Protein AF-A0A951E931-F1 (afdb_monomer)

Radius of gyration: 24.33 Å; Cα contacts (8 Å, |Δi|>4): 112; chains: 1; bounding box: 98×34×38 Å

Sequence (96 aa):
MNNPTAAPEAVIPGAVGSPLSVQSVARLVASALSGLHRLNGQFIQVNAAVGDDGYIDVNVTGVDFTAENPTIRVLLYPTAAEPVESRSIPGPRSVS

Structure (mmCIF, N/CA/C/O backbone):
data_AF-A0A951E931-F1
#
_entry.id   AF-A0A951E931-F1
#
loop_
_atom_site.group_PDB
_atom_site.id
_atom_site.type_symbol
_atom_site.label_atom_id
_atom_site.label_alt_id
_atom_site.label_comp_id
_atom_site.label_asym_id
_atom_site.label_entity_id
_atom_site.label_seq_id
_atom_site.pdbx_PDB_ins_code
_atom_sit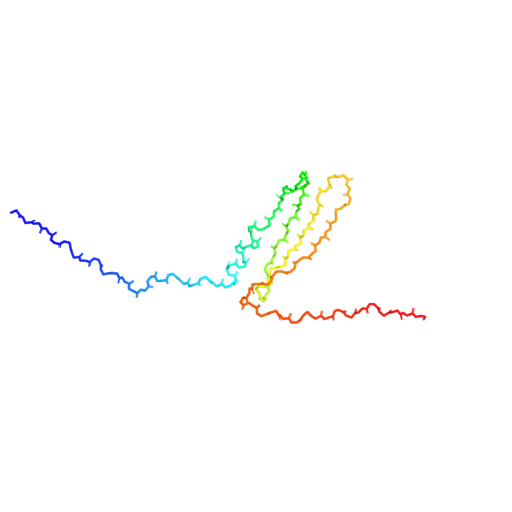e.Cartn_x
_atom_site.Cartn_y
_atom_site.Cartn_z
_atom_site.occupancy
_atom_site.B_iso_or_equiv
_atom_site.auth_seq_id
_atom_site.auth_comp_id
_atom_site.auth_asym_id
_atom_site.auth_atom_id
_atom_site.pdbx_PDB_model_num
ATOM 1 N N . MET A 1 1 ? 64.202 19.751 -1.269 1.00 41.16 1 MET A N 1
ATOM 2 C CA . MET A 1 1 ? 62.896 19.644 -0.585 1.00 41.16 1 MET A CA 1
ATOM 3 C C . MET A 1 1 ? 61.885 19.485 -1.706 1.00 41.16 1 MET A C 1
ATOM 5 O O . MET A 1 1 ? 61.570 20.466 -2.362 1.00 41.16 1 MET A O 1
ATOM 9 N N . ASN A 1 2 ? 61.546 18.241 -2.053 1.00 44.31 2 ASN A N 1
ATOM 10 C CA . ASN A 1 2 ? 60.855 17.920 -3.305 1.00 44.31 2 ASN A CA 1
ATOM 11 C C . ASN A 1 2 ? 59.425 17.514 -2.949 1.00 44.31 2 ASN A C 1
ATOM 13 O O . ASN A 1 2 ? 59.225 16.491 -2.302 1.00 44.31 2 ASN A O 1
ATOM 17 N N . ASN A 1 3 ? 58.459 18.350 -3.315 1.00 44.94 3 ASN A N 1
ATOM 18 C CA . ASN A 1 3 ? 57.042 18.078 -3.116 1.00 44.94 3 ASN A CA 1
ATOM 19 C C . ASN A 1 3 ? 56.581 17.126 -4.237 1.00 44.94 3 ASN A C 1
ATOM 21 O O . ASN A 1 3 ? 56.758 17.488 -5.403 1.00 44.94 3 ASN A O 1
ATOM 25 N N . PRO A 1 4 ? 56.047 15.923 -3.959 1.00 53.38 4 PRO A N 1
ATOM 26 C CA . PRO A 1 4 ? 55.499 15.090 -5.017 1.00 53.38 4 PRO A CA 1
ATOM 27 C C . PRO A 1 4 ? 54.182 15.715 -5.480 1.00 53.38 4 PRO A C 1
ATOM 29 O O . PRO A 1 4 ? 53.202 15.768 -4.740 1.00 53.38 4 PRO A O 1
ATOM 32 N N . THR A 1 5 ? 54.171 16.225 -6.710 1.00 59.56 5 THR A N 1
ATOM 33 C CA . THR A 1 5 ? 52.949 16.589 -7.425 1.00 59.56 5 THR A CA 1
ATOM 34 C C . THR A 1 5 ? 52.055 15.355 -7.488 1.00 59.56 5 THR A C 1
ATOM 36 O O . THR A 1 5 ? 52.369 14.397 -8.193 1.00 59.56 5 THR A O 1
ATOM 39 N N . ALA A 1 6 ? 50.965 15.359 -6.720 1.00 58.53 6 ALA A N 1
ATOM 40 C CA . ALA A 1 6 ? 49.922 14.353 -6.833 1.00 58.53 6 ALA A CA 1
ATOM 41 C C . ALA A 1 6 ? 49.384 14.386 -8.269 1.00 58.53 6 ALA A C 1
ATOM 43 O O . ALA A 1 6 ? 48.930 15.429 -8.745 1.00 58.53 6 ALA A O 1
ATOM 44 N N . ALA A 1 7 ? 49.491 13.262 -8.976 1.00 62.16 7 ALA A N 1
ATOM 45 C CA . ALA A 1 7 ? 48.830 13.104 -10.260 1.00 62.16 7 ALA A CA 1
ATOM 46 C C . ALA A 1 7 ? 47.313 13.246 -10.041 1.00 62.16 7 ALA A C 1
ATOM 48 O O . ALA A 1 7 ? 46.808 12.728 -9.041 1.00 62.16 7 ALA A O 1
ATOM 49 N N . PRO A 1 8 ? 46.580 13.941 -10.927 1.00 52.06 8 PRO A N 1
ATOM 50 C CA . PRO A 1 8 ? 45.130 13.981 -10.832 1.00 52.06 8 PRO A CA 1
ATOM 51 C C . PRO A 1 8 ? 44.609 12.546 -10.940 1.00 52.06 8 PRO A C 1
ATOM 53 O O . PRO A 1 8 ? 44.913 11.851 -11.912 1.00 52.06 8 PRO A O 1
ATOM 56 N N . GLU A 1 9 ? 43.857 12.092 -9.934 1.00 59.69 9 GLU A N 1
ATOM 57 C CA . GLU A 1 9 ? 43.074 10.865 -10.044 1.00 59.69 9 GLU A CA 1
ATOM 58 C C . GLU A 1 9 ? 42.219 10.988 -11.303 1.00 59.69 9 GLU A C 1
ATOM 60 O O . GLU A 1 9 ? 41.379 11.883 -11.429 1.00 59.69 9 GLU A O 1
ATOM 65 N N . ALA A 1 10 ? 42.487 10.125 -12.280 1.00 54.84 10 ALA A N 1
ATOM 66 C CA . ALA A 1 10 ? 41.662 10.029 -13.463 1.00 54.84 10 ALA A CA 1
ATOM 67 C C . ALA A 1 10 ? 40.260 9.631 -12.995 1.00 54.84 10 ALA A C 1
ATOM 69 O O . ALA A 1 10 ? 40.037 8.497 -12.571 1.00 54.84 10 ALA A O 1
ATOM 70 N N . VAL A 1 11 ? 39.322 10.577 -13.047 1.00 52.69 11 VAL A N 1
ATOM 71 C CA . VAL A 1 11 ? 37.896 10.293 -12.901 1.00 52.69 11 VAL A CA 1
ATOM 72 C C . VAL A 1 11 ? 37.566 9.281 -13.985 1.00 52.69 11 VAL A C 1
ATOM 74 O O . VAL A 1 11 ? 37.542 9.638 -15.158 1.00 52.69 11 VAL A O 1
ATOM 77 N N . ILE A 1 12 ? 37.381 8.016 -13.609 1.00 57.75 12 ILE A N 1
ATOM 78 C CA . ILE A 1 12 ? 36.963 6.960 -14.528 1.00 57.75 12 ILE A CA 1
ATOM 79 C C . ILE A 1 12 ? 35.537 7.324 -14.962 1.00 57.75 12 ILE A C 1
ATOM 81 O O . ILE A 1 12 ? 34.612 7.195 -14.150 1.00 57.75 12 ILE A O 1
ATOM 85 N N . PRO A 1 13 ? 35.305 7.794 -16.203 1.00 45.12 13 PRO A N 1
ATOM 86 C CA . PRO A 1 13 ? 33.966 8.092 -16.677 1.00 45.12 13 PRO A CA 1
ATOM 87 C C . PRO A 1 13 ? 33.333 6.737 -16.993 1.00 45.12 13 PRO A C 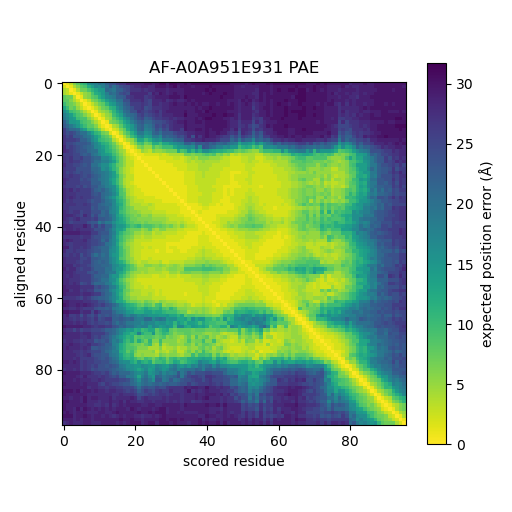1
ATOM 89 O O . PRO A 1 13 ? 33.552 6.159 -18.053 1.00 45.12 13 PRO A O 1
ATOM 92 N N . GLY A 1 14 ? 32.646 6.165 -16.009 1.00 47.06 14 GLY A N 1
ATOM 93 C CA . GLY A 1 14 ? 32.118 4.806 -16.119 1.00 47.06 14 GLY A CA 1
ATOM 94 C C . GLY A 1 14 ? 31.518 4.239 -14.839 1.00 47.06 14 GLY A C 1
ATOM 95 O O . GLY A 1 14 ? 30.717 3.317 -14.916 1.00 47.06 14 GLY A O 1
ATOM 96 N N . ALA A 1 15 ? 31.80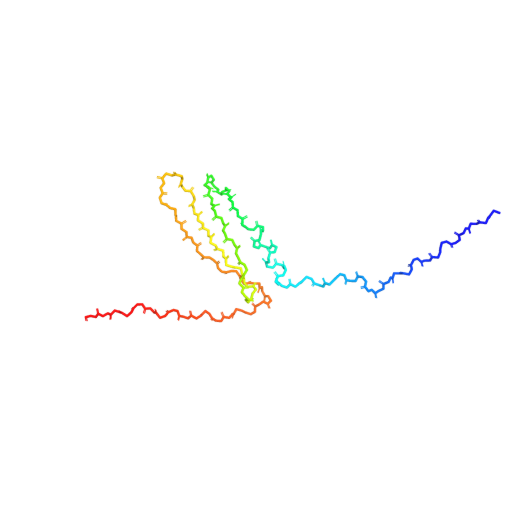4 4.821 -13.671 1.00 45.91 15 ALA A N 1
ATOM 97 C CA . ALA A 1 15 ? 31.115 4.469 -12.429 1.00 45.91 15 ALA A CA 1
ATOM 98 C C . ALA A 1 15 ? 29.779 5.224 -12.273 1.00 45.91 15 ALA A C 1
ATOM 100 O O . ALA A 1 15 ? 29.417 5.658 -11.182 1.00 45.91 15 ALA A O 1
ATOM 101 N N . VAL A 1 16 ? 29.028 5.410 -13.362 1.00 55.81 16 VAL A N 1
ATOM 102 C CA . VAL A 1 16 ? 27.594 5.688 -13.237 1.00 55.81 16 VAL A CA 1
ATOM 103 C C . VAL A 1 16 ? 26.979 4.355 -12.838 1.00 55.81 16 VAL A C 1
ATOM 105 O O . VAL A 1 16 ? 26.866 3.450 -13.664 1.00 55.81 16 VAL A O 1
ATOM 108 N N . GLY A 1 17 ? 26.684 4.193 -11.544 1.00 54.66 17 GLY A N 1
ATOM 109 C CA . GLY A 1 17 ? 25.952 3.033 -11.045 1.00 54.66 17 GLY A CA 1
ATOM 110 C C . GLY A 1 17 ? 24.753 2.768 -11.953 1.00 54.66 17 GLY A C 1
ATOM 111 O O . GLY A 1 17 ? 24.116 3.714 -12.417 1.00 54.66 17 GLY A O 1
ATOM 112 N N . SER A 1 18 ? 24.502 1.494 -12.264 1.00 59.88 18 SER A N 1
ATOM 113 C CA . SER A 1 18 ? 23.403 1.111 -13.155 1.00 59.88 18 SER A CA 1
ATOM 114 C C . SER A 1 18 ? 22.129 1.867 -12.753 1.00 59.88 18 SER A C 1
ATOM 116 O O . SER A 1 18 ? 21.794 1.853 -11.563 1.00 59.88 18 SER A O 1
ATOM 118 N N . PRO A 1 19 ? 21.446 2.559 -13.684 1.00 72.69 19 PRO A N 1
ATOM 119 C CA . PRO A 1 19 ? 20.248 3.313 -13.344 1.00 72.69 19 PRO A CA 1
ATOM 120 C C . PRO A 1 19 ? 19.234 2.380 -12.677 1.00 72.69 19 PRO A C 1
ATOM 122 O O . PRO A 1 19 ? 19.033 1.246 -13.118 1.00 72.69 19 PRO A O 1
ATOM 125 N N . LEU A 1 20 ? 18.626 2.840 -11.579 1.00 75.19 20 LEU A N 1
ATOM 126 C CA . LEU A 1 20 ? 17.611 2.067 -10.868 1.00 75.19 20 LEU A CA 1
ATOM 127 C C . LEU A 1 20 ? 16.458 1.762 -11.829 1.00 75.19 20 LEU A C 1
ATOM 129 O O . LEU A 1 20 ? 15.861 2.674 -12.399 1.00 75.19 20 LEU A O 1
ATOM 133 N N . SER A 1 21 ? 16.142 0.480 -12.008 1.00 84.38 21 SER A N 1
ATOM 134 C CA . SER A 1 21 ? 14.991 0.081 -12.815 1.00 84.38 21 SER A CA 1
ATOM 135 C C . SER A 1 21 ? 13.685 0.474 -12.118 1.00 84.38 21 SER A C 1
ATOM 137 O O . SER A 1 21 ? 13.610 0.503 -10.886 1.00 84.38 21 SER A O 1
ATOM 139 N N . VAL A 1 22 ? 12.628 0.714 -12.902 1.00 81.19 22 VAL A N 1
ATOM 140 C CA . VAL A 1 22 ? 11.272 0.980 -12.379 1.00 81.19 22 VAL A CA 1
ATOM 141 C C . VAL A 1 22 ? 10.839 -0.121 -11.410 1.00 81.19 22 VAL A C 1
ATOM 143 O O . VAL A 1 22 ? 10.293 0.167 -10.352 1.00 81.19 22 VAL A O 1
ATOM 146 N N . GLN A 1 23 ? 11.174 -1.378 -11.712 1.00 83.12 23 GLN A N 1
ATOM 147 C CA . GLN A 1 23 ? 10.868 -2.515 -10.849 1.00 83.12 23 GLN A CA 1
ATOM 148 C C . GLN A 1 23 ? 11.607 -2.456 -9.502 1.00 83.12 23 GLN A C 1
ATOM 150 O O . GLN A 1 23 ? 11.016 -2.759 -8.465 1.00 83.12 23 GLN A O 1
ATOM 155 N N . SER A 1 24 ? 12.878 -2.040 -9.482 1.00 85.75 24 SER A N 1
ATOM 156 C CA . SER A 1 24 ? 13.634 -1.858 -8.235 1.00 85.75 24 SER A CA 1
ATOM 157 C C . SER A 1 24 ? 13.052 -0.732 -7.380 1.00 85.75 24 SER A C 1
ATOM 159 O O . SER A 1 24 ? 12.937 -0.884 -6.163 1.00 85.75 24 SER A O 1
ATOM 161 N N . VAL A 1 25 ? 12.622 0.365 -8.010 1.00 87.12 25 VAL A N 1
ATOM 162 C CA . VAL A 1 25 ? 11.941 1.468 -7.316 1.00 87.12 25 VAL A CA 1
ATOM 163 C C . VAL A 1 25 ? 10.585 1.013 -6.772 1.00 87.12 25 VAL A C 1
ATOM 165 O O . VAL A 1 25 ? 10.297 1.236 -5.599 1.00 87.12 25 VAL A O 1
ATOM 168 N N . ALA A 1 26 ? 9.782 0.311 -7.574 1.00 87.44 26 ALA A N 1
ATOM 169 C CA . ALA A 1 26 ? 8.484 -0.209 -7.153 1.00 87.44 26 ALA A CA 1
ATOM 170 C C . ALA A 1 26 ? 8.611 -1.160 -5.952 1.00 87.44 26 ALA A C 1
ATOM 172 O O . ALA A 1 26 ? 7.832 -1.062 -5.005 1.00 87.44 26 ALA A O 1
ATOM 173 N N . ARG A 1 27 ? 9.635 -2.027 -5.935 1.00 89.62 27 ARG A N 1
ATOM 174 C CA . ARG A 1 27 ? 9.912 -2.922 -4.796 1.00 89.62 27 ARG A CA 1
ATOM 175 C C . ARG A 1 27 ? 10.297 -2.156 -3.539 1.00 89.62 27 ARG A C 1
ATOM 177 O O . ARG A 1 27 ? 9.813 -2.493 -2.461 1.00 89.62 27 ARG A O 1
ATOM 184 N N . LEU A 1 28 ? 11.133 -1.126 -3.669 1.00 90.38 28 LEU A N 1
ATOM 185 C CA . LEU A 1 28 ? 11.507 -0.278 -2.540 1.00 90.38 28 LEU A CA 1
ATOM 186 C C . LEU A 1 28 ? 10.277 0.425 -1.948 1.00 90.38 28 LEU A C 1
ATOM 188 O O . LEU A 1 28 ? 10.088 0.411 -0.734 1.00 90.38 28 LEU A O 1
ATOM 192 N N . VAL A 1 29 ? 9.415 0.983 -2.802 1.00 90.50 29 VAL A N 1
ATOM 193 C CA . VAL A 1 29 ? 8.173 1.641 -2.374 1.00 90.50 29 VAL A CA 1
ATOM 194 C C . VAL A 1 29 ? 7.219 0.642 -1.716 1.00 90.50 29 VAL A C 1
ATOM 196 O O . VAL A 1 29 ? 6.738 0.907 -0.618 1.00 90.50 29 VAL A O 1
ATOM 199 N N . ALA A 1 30 ? 6.986 -0.527 -2.319 1.00 92.81 30 ALA A N 1
ATOM 200 C CA . ALA A 1 30 ? 6.135 -1.567 -1.736 1.00 92.81 30 ALA A CA 1
ATOM 201 C C . ALA A 1 30 ? 6.648 -2.025 -0.357 1.00 92.81 30 ALA A C 1
ATOM 203 O O . ALA A 1 30 ? 5.869 -2.176 0.586 1.00 92.81 30 ALA A O 1
ATOM 204 N N . SER A 1 31 ? 7.967 -2.176 -0.207 1.00 92.69 31 SER A N 1
ATOM 205 C CA . SER A 1 31 ? 8.581 -2.507 1.080 1.00 92.69 31 SER A CA 1
ATOM 206 C C . SER A 1 31 ? 8.400 -1.400 2.117 1.00 92.69 31 SER A C 1
ATOM 208 O O . SER A 1 31 ? 8.193 -1.713 3.284 1.00 92.69 31 SER A O 1
ATOM 210 N N . ALA A 1 32 ? 8.490 -0.130 1.719 1.00 92.19 32 ALA A N 1
ATOM 211 C CA . ALA A 1 32 ? 8.325 1.001 2.630 1.00 92.19 32 ALA A CA 1
ATOM 212 C C . ALA A 1 32 ? 6.864 1.192 3.073 1.00 92.19 32 ALA A C 1
ATOM 214 O O . ALA A 1 32 ? 6.607 1.629 4.192 1.00 92.19 32 ALA A O 1
ATOM 215 N N . LEU A 1 33 ? 5.909 0.865 2.198 1.00 91.56 33 LEU A N 1
ATOM 216 C CA . LEU A 1 33 ? 4.480 0.930 2.500 1.00 91.56 33 LEU A CA 1
ATOM 217 C C . LEU A 1 33 ? 4.017 -0.231 3.384 1.00 91.56 33 LEU A C 1
ATOM 219 O O . LEU A 1 33 ? 3.096 -0.059 4.177 1.00 91.56 33 LEU A O 1
ATOM 223 N N . SER A 1 34 ? 4.624 -1.410 3.246 1.00 95.06 34 SER A N 1
ATOM 224 C CA . SER A 1 34 ? 4.169 -2.613 3.945 1.00 95.06 34 SER A CA 1
ATOM 225 C C . SER A 1 34 ? 4.440 -2.550 5.447 1.00 95.06 34 SER A C 1
ATOM 227 O O . SER A 1 34 ? 5.547 -2.240 5.879 1.00 95.06 34 SER A O 1
ATOM 229 N N . GLY A 1 35 ? 3.437 -2.892 6.252 1.00 94.50 35 GLY A N 1
ATOM 230 C CA . GLY A 1 35 ? 3.559 -2.948 7.706 1.00 94.50 35 GLY A CA 1
ATOM 231 C C . GLY A 1 35 ? 2.295 -2.522 8.440 1.00 94.50 35 GLY A C 1
ATOM 232 O O . GLY A 1 35 ? 1.260 -2.237 7.837 1.00 94.50 35 GLY A O 1
ATOM 233 N N . LEU A 1 36 ? 2.401 -2.480 9.767 1.00 94.06 36 LEU A N 1
ATOM 234 C CA . LEU A 1 36 ? 1.363 -1.960 10.646 1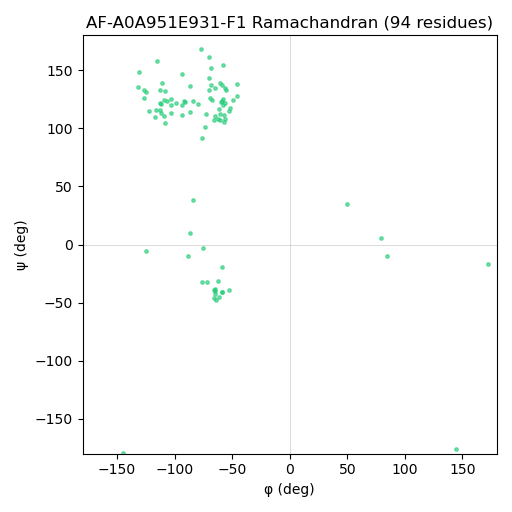.00 94.06 36 LEU A CA 1
ATOM 235 C C . LEU A 1 36 ? 1.640 -0.481 10.927 1.00 94.06 36 LEU A C 1
ATOM 237 O O . LEU A 1 36 ? 2.671 -0.135 11.504 1.00 94.06 36 LEU A O 1
ATOM 241 N N . HIS A 1 37 ? 0.705 0.385 10.555 1.00 92.12 37 HIS A N 1
ATOM 242 C CA . HIS A 1 37 ? 0.805 1.832 10.735 1.00 92.12 37 HIS A CA 1
ATOM 243 C C . HIS A 1 37 ? -0.261 2.325 11.706 1.00 92.12 37 HIS A C 1
ATOM 245 O O . HIS A 1 37 ? -1.299 1.687 11.880 1.00 92.12 37 HIS A O 1
ATOM 251 N N . ARG A 1 38 ? -0.029 3.487 12.322 1.00 91.25 38 ARG A N 1
ATOM 252 C CA . ARG A 1 38 ? -1.021 4.161 13.165 1.00 91.25 38 ARG A CA 1
ATOM 253 C C . ARG A 1 38 ? -1.414 5.498 12.546 1.00 91.25 38 ARG A C 1
ATOM 255 O O . ARG A 1 38 ? -0.585 6.398 12.459 1.00 91.25 38 ARG A O 1
ATOM 262 N N . LEU A 1 39 ? -2.679 5.637 12.160 1.00 87.88 39 LEU A N 1
ATOM 263 C CA . LEU A 1 39 ? -3.245 6.842 11.546 1.00 87.88 39 LEU A CA 1
ATOM 264 C C . LEU A 1 39 ? -4.475 7.275 12.336 1.00 87.88 39 LEU A C 1
ATOM 266 O O . LEU A 1 39 ? -5.374 6.477 12.579 1.00 87.88 39 LEU A O 1
ATOM 270 N N . ASN A 1 40 ? -4.498 8.532 12.782 1.00 89.38 40 ASN A N 1
ATOM 271 C CA . ASN A 1 40 ? -5.599 9.100 13.574 1.00 89.38 40 ASN A CA 1
ATOM 272 C C . ASN A 1 40 ? -6.015 8.233 14.780 1.00 89.38 40 ASN A C 1
ATOM 274 O O . ASN A 1 40 ? -7.186 8.147 15.134 1.00 89.38 40 ASN A O 1
ATOM 278 N N . GLY A 1 41 ? -5.046 7.563 15.411 1.00 87.12 41 GLY A N 1
ATOM 279 C CA . GLY A 1 41 ? -5.280 6.691 16.563 1.00 87.12 41 GLY A CA 1
ATOM 280 C C . GLY A 1 41 ? -5.699 5.257 16.228 1.00 87.12 41 GLY A C 1
ATOM 281 O O . GLY A 1 41 ? -5.646 4.427 17.131 1.00 87.12 41 GLY A O 1
ATOM 282 N N . GLN A 1 42 ? -6.020 4.947 14.971 1.00 88.44 42 GLN A N 1
ATOM 283 C CA . GLN A 1 42 ? -6.362 3.605 14.495 1.00 88.44 42 GLN A CA 1
ATOM 284 C C . GLN A 1 42 ? -5.133 2.883 13.943 1.00 88.44 42 GLN A C 1
ATOM 286 O O . GLN A 1 42 ? -4.240 3.511 13.370 1.00 88.44 42 GLN A O 1
ATOM 291 N N . PHE A 1 43 ? -5.095 1.564 14.110 1.00 91.94 43 PHE A N 1
ATOM 292 C CA . PHE A 1 43 ? -4.099 0.726 13.457 1.00 91.94 43 PHE A CA 1
ATOM 293 C C . PHE A 1 43 ? -4.588 0.337 12.063 1.00 91.94 43 PHE A C 1
ATOM 295 O O . PHE A 1 43 ? -5.750 -0.029 11.890 1.00 91.94 43 PHE A O 1
ATOM 302 N N . ILE A 1 44 ? -3.701 0.405 11.075 1.00 93.50 44 ILE A N 1
ATOM 303 C CA . ILE A 1 44 ? -3.950 -0.109 9.730 1.00 93.50 44 ILE A CA 1
ATOM 304 C C . ILE A 1 44 ? -2.828 -1.064 9.339 1.00 93.50 44 ILE A C 1
ATOM 306 O O . ILE A 1 44 ? -1.649 -0.761 9.512 1.00 93.50 44 ILE A O 1
ATOM 310 N N . GLN A 1 45 ? -3.189 -2.220 8.806 1.00 94.38 45 GLN A N 1
ATOM 311 C CA . GLN A 1 45 ? -2.258 -3.124 8.157 1.00 94.38 45 GLN A CA 1
ATOM 312 C C . GLN A 1 45 ? -2.211 -2.764 6.676 1.00 94.38 45 GLN A C 1
ATOM 314 O O . GLN A 1 45 ? -3.232 -2.781 5.992 1.00 94.38 45 GLN A O 1
ATOM 319 N N . VAL A 1 46 ? -1.023 -2.455 6.177 1.00 95.44 46 VAL A N 1
ATOM 320 C CA . VAL A 1 46 ? -0.778 -2.222 4.757 1.00 95.44 46 VAL A CA 1
ATOM 321 C C . VAL A 1 46 ? 0.040 -3.387 4.224 1.00 95.44 46 VAL A C 1
ATOM 323 O O . VAL A 1 46 ? 1.114 -3.690 4.742 1.00 95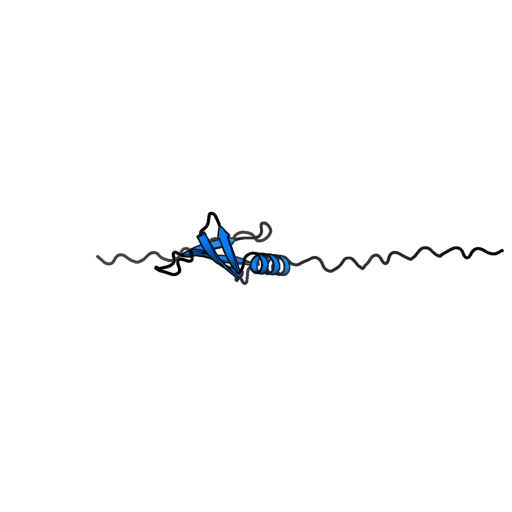.44 46 VAL A O 1
ATOM 326 N N . ASN A 1 47 ? -0.466 -4.045 3.187 1.00 94.88 47 ASN A N 1
ATOM 327 C CA . ASN A 1 47 ? 0.250 -5.081 2.451 1.00 94.88 47 ASN A CA 1
ATOM 328 C C . ASN A 1 47 ? 0.424 -4.600 1.015 1.00 94.88 47 ASN A C 1
ATOM 330 O O . ASN A 1 47 ? -0.563 -4.510 0.284 1.00 94.88 47 ASN A O 1
ATOM 334 N N . ALA A 1 48 ? 1.657 -4.279 0.628 1.00 95.06 48 ALA A N 1
ATOM 335 C CA . ALA A 1 48 ? 1.973 -3.825 -0.717 1.00 95.06 48 ALA A CA 1
ATOM 336 C C . ALA A 1 48 ? 2.829 -4.860 -1.460 1.00 95.06 48 ALA A C 1
ATOM 338 O O . ALA A 1 48 ? 3.820 -5.360 -0.928 1.00 95.06 48 ALA A O 1
ATOM 339 N N . ALA A 1 49 ? 2.462 -5.163 -2.701 1.00 93.56 49 ALA A N 1
ATOM 340 C CA . ALA A 1 49 ? 3.170 -6.090 -3.576 1.00 93.56 49 ALA A CA 1
ATOM 341 C C . ALA A 1 49 ? 3.392 -5.456 -4.952 1.00 93.56 49 ALA A C 1
ATOM 343 O O . ALA A 1 49 ? 2.583 -4.660 -5.417 1.00 93.56 49 ALA A O 1
ATOM 344 N N . VAL A 1 50 ? 4.494 -5.810 -5.611 1.00 91.25 50 VAL A N 1
ATOM 345 C CA . VAL A 1 50 ? 4.781 -5.349 -6.975 1.00 91.25 50 VAL A CA 1
ATOM 346 C C . VAL A 1 50 ? 4.222 -6.364 -7.961 1.00 91.25 50 VAL A C 1
ATOM 348 O O . VAL A 1 50 ? 4.578 -7.539 -7.882 1.00 91.25 50 VAL A O 1
ATOM 351 N N . GLY A 1 51 ? 3.359 -5.908 -8.864 1.00 85.19 51 GLY A N 1
ATOM 352 C CA . GLY A 1 51 ? 2.841 -6.705 -9.969 1.00 85.19 51 GLY A CA 1
ATOM 353 C C . GLY A 1 51 ? 3.845 -6.855 -11.111 1.00 85.19 51 GLY A C 1
ATOM 354 O O . GLY A 1 51 ? 4.857 -6.151 -11.174 1.00 85.19 51 GLY A O 1
ATOM 355 N N . ASP A 1 52 ? 3.543 -7.761 -12.036 1.00 79.75 52 ASP A N 1
ATOM 356 C CA . ASP A 1 52 ? 4.437 -8.105 -13.148 1.00 79.75 52 ASP A CA 1
ATOM 357 C C . ASP A 1 52 ? 4.711 -6.913 -14.083 1.00 79.75 52 ASP A C 1
ATOM 359 O O . ASP A 1 52 ? 5.830 -6.758 -14.569 1.00 79.75 52 ASP A O 1
ATOM 363 N N . ASP A 1 53 ? 3.743 -6.001 -14.229 1.00 74.69 53 ASP A N 1
ATOM 364 C CA . ASP A 1 53 ? 3.867 -4.783 -15.045 1.00 74.69 53 ASP A CA 1
ATOM 365 C C . ASP A 1 53 ? 4.487 -3.594 -14.278 1.00 74.69 53 ASP A C 1
ATOM 367 O O . ASP A 1 53 ? 4.476 -2.453 -14.742 1.00 74.69 53 ASP A O 1
ATOM 371 N N . GLY A 1 54 ? 5.019 -3.826 -13.072 1.00 76.00 54 GLY A N 1
ATOM 372 C CA . GLY A 1 54 ? 5.678 -2.796 -12.262 1.00 76.00 54 GLY A CA 1
ATOM 373 C C . GLY A 1 54 ? 4.734 -1.853 -11.507 1.00 76.00 54 GLY A C 1
ATOM 374 O O . GLY A 1 54 ? 5.212 -0.919 -10.860 1.00 76.00 54 GLY A O 1
ATOM 375 N N . TYR A 1 55 ? 3.420 -2.100 -11.541 1.00 83.31 55 TYR A N 1
ATOM 376 C CA . TYR A 1 55 ? 2.469 -1.468 -10.624 1.00 83.31 55 TYR A CA 1
ATOM 377 C C . TYR A 1 55 ? 2.643 -2.002 -9.196 1.00 83.31 55 TYR A C 1
ATOM 379 O O . TYR A 1 55 ? 3.209 -3.075 -8.975 1.00 83.31 55 TYR A O 1
ATOM 387 N N . ILE A 1 56 ? 2.125 -1.267 -8.215 1.00 90.62 56 ILE A N 1
ATOM 388 C CA . ILE A 1 56 ? 2.101 -1.680 -6.810 1.00 90.62 56 ILE A CA 1
ATOM 389 C C . ILE A 1 56 ? 0.645 -1.910 -6.402 1.00 90.62 56 ILE A C 1
ATOM 391 O O . ILE A 1 56 ? -0.153 -0.975 -6.404 1.00 90.62 56 ILE A O 1
ATOM 395 N N . ASP A 1 57 ? 0.298 -3.148 -6.064 1.00 91.62 57 ASP A N 1
ATOM 396 C CA . ASP A 1 57 ? -0.979 -3.505 -5.441 1.00 91.62 57 ASP A CA 1
ATOM 397 C C . ASP A 1 57 ? -0.869 -3.288 -3.932 1.00 91.62 57 ASP A C 1
ATOM 399 O O . ASP A 1 57 ? 0.027 -3.836 -3.290 1.00 91.62 57 ASP A O 1
ATOM 403 N N . VAL A 1 58 ? -1.750 -2.468 -3.370 1.00 92.25 58 VAL A N 1
ATOM 404 C CA . VAL A 1 58 ? -1.765 -2.083 -1.961 1.00 92.25 58 VAL A CA 1
ATOM 405 C C . VAL A 1 58 ? -3.111 -2.460 -1.356 1.00 92.25 58 VAL A C 1
ATOM 407 O O . VAL A 1 58 ? -4.149 -1.884 -1.677 1.00 92.25 58 VAL A O 1
ATOM 410 N N . ASN A 1 59 ? -3.086 -3.387 -0.407 1.00 90.75 59 ASN A N 1
ATOM 411 C CA . ASN A 1 59 ? -4.234 -3.715 0.427 1.00 90.75 59 ASN A CA 1
ATOM 412 C C . ASN A 1 59 ? -4.096 -2.990 1.767 1.00 90.75 59 ASN A C 1
ATOM 414 O O . ASN A 1 59 ? -3.111 -3.190 2.478 1.00 90.75 59 ASN A O 1
ATOM 418 N N . VAL A 1 60 ? -5.079 -2.160 2.106 1.00 90.44 60 VAL A N 1
ATOM 419 C CA . VAL A 1 60 ? -5.143 -1.417 3.367 1.00 90.44 60 VAL A CA 1
ATOM 420 C C . VAL A 1 60 ? -6.286 -1.970 4.198 1.00 90.44 60 VAL A C 1
ATOM 422 O O . VAL A 1 60 ? -7.450 -1.817 3.839 1.00 90.44 60 VAL A O 1
ATOM 425 N N . THR A 1 61 ? -5.958 -2.591 5.319 1.00 89.44 61 THR A N 1
ATOM 426 C CA . THR A 1 61 ? -6.917 -3.200 6.236 1.00 89.44 61 THR A CA 1
ATOM 427 C C . THR A 1 61 ? -6.927 -2.416 7.541 1.00 89.44 61 THR A C 1
ATOM 429 O O . THR A 1 61 ? -5.892 -2.288 8.191 1.00 89.44 61 THR A O 1
ATOM 432 N N . GLY A 1 62 ? -8.080 -1.882 7.941 1.00 87.44 62 GLY A N 1
ATOM 433 C CA . GLY A 1 62 ? -8.256 -1.351 9.292 1.00 87.44 62 GLY A CA 1
ATOM 434 C C . GLY A 1 62 ? -8.139 -2.485 10.304 1.00 87.44 62 GLY A C 1
ATOM 435 O O . GLY A 1 62 ? -8.691 -3.551 10.063 1.00 87.44 62 GLY A O 1
ATOM 436 N N . VAL A 1 63 ? -7.401 -2.280 11.394 1.00 85.81 63 VAL A N 1
ATOM 437 C CA . VAL A 1 63 ? -7.207 -3.282 12.449 1.00 85.81 63 VAL A CA 1
ATOM 438 C C . VAL A 1 63 ? -7.972 -2.856 13.697 1.00 85.81 63 VAL A C 1
ATOM 440 O O . VAL A 1 63 ? -7.551 -1.970 14.443 1.00 85.81 63 VAL A O 1
ATOM 443 N N . ASP A 1 64 ? -9.089 -3.527 13.919 1.00 80.56 64 ASP A N 1
ATOM 444 C CA . ASP A 1 64 ? -9.822 -3.625 15.165 1.00 80.56 64 ASP A CA 1
ATOM 445 C C . ASP A 1 64 ? -9.525 -5.000 15.781 1.00 80.56 64 ASP A C 1
ATOM 447 O O . ASP A 1 64 ? -9.767 -6.051 15.187 1.00 80.56 64 ASP A O 1
ATOM 451 N N . PHE A 1 65 ? -8.964 -5.007 16.989 1.00 74.94 65 PHE A N 1
ATOM 452 C CA . PHE A 1 65 ? -8.628 -6.244 17.701 1.00 74.94 65 PHE A CA 1
ATOM 453 C C . PHE A 1 65 ? -9.858 -6.948 18.292 1.00 74.94 65 PHE A C 1
ATOM 455 O O . PHE A 1 65 ? -9.723 -8.013 18.895 1.00 74.94 65 PHE A O 1
ATOM 462 N N . THR A 1 66 ? -11.042 -6.351 18.154 1.00 77.75 66 THR A N 1
ATOM 463 C CA . THR A 1 66 ? -12.292 -6.805 18.771 1.00 77.75 66 THR A CA 1
ATOM 464 C C . THR A 1 66 ? -13.427 -7.040 17.772 1.00 77.75 66 THR A C 1
ATOM 466 O O . THR A 1 66 ? -14.475 -7.546 18.172 1.00 77.75 66 THR A O 1
ATOM 469 N N . ALA A 1 67 ? -13.231 -6.720 16.488 1.00 73.94 67 ALA A N 1
ATOM 470 C CA . ALA A 1 67 ? -14.275 -6.763 15.465 1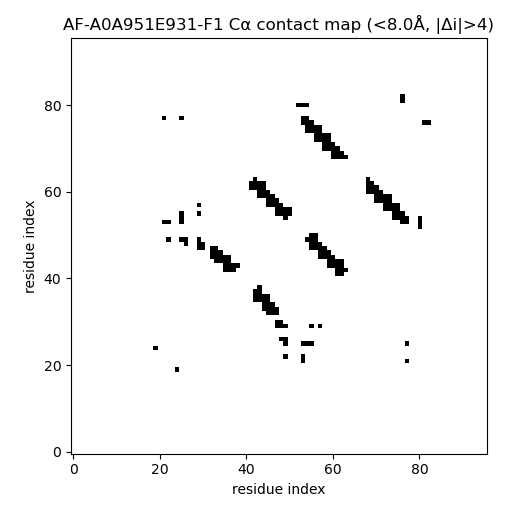.00 73.94 67 ALA A CA 1
ATOM 471 C C . ALA A 1 67 ? -13.748 -7.196 14.082 1.00 73.94 67 ALA A C 1
ATOM 473 O O . ALA A 1 67 ? -12.570 -7.510 13.906 1.00 73.94 67 ALA A O 1
ATOM 474 N N . GLU A 1 68 ? -14.644 -7.239 13.091 1.00 77.69 68 GLU A N 1
ATOM 475 C CA . GLU A 1 68 ? -14.278 -7.464 11.691 1.00 77.69 68 GLU A CA 1
ATOM 476 C C . GLU A 1 68 ? -13.539 -6.258 11.093 1.00 77.69 68 GLU A C 1
ATOM 478 O O . GLU A 1 68 ? -13.862 -5.100 11.354 1.0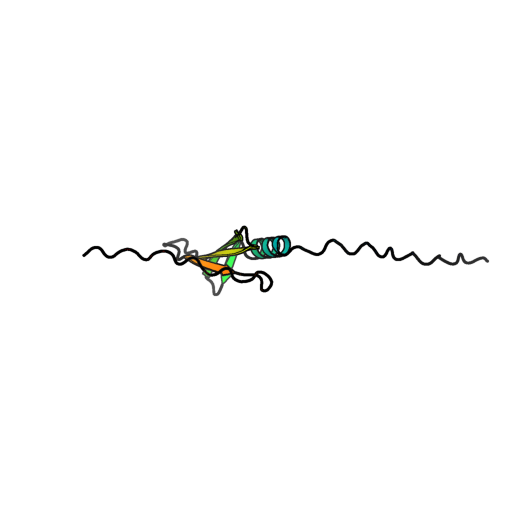0 77.69 68 GLU A O 1
ATOM 483 N N . ASN A 1 69 ? -12.558 -6.552 10.238 1.00 74.88 69 ASN A N 1
ATOM 484 C CA . ASN A 1 69 ? -11.590 -5.585 9.736 1.00 74.88 69 ASN A CA 1
ATOM 485 C C . ASN A 1 69 ? -11.909 -5.139 8.298 1.00 74.88 69 ASN A C 1
ATOM 487 O O . ASN A 1 69 ? -11.783 -5.947 7.369 1.00 74.88 69 ASN A O 1
ATOM 491 N N . PRO A 1 70 ? -12.287 -3.867 8.060 1.00 76.31 70 PRO A N 1
ATOM 492 C CA . PRO A 1 70 ? -12.559 -3.376 6.713 1.00 76.31 70 PRO A CA 1
ATOM 493 C C . PRO A 1 70 ? -11.268 -3.314 5.888 1.00 76.31 70 PRO A C 1
ATOM 495 O O . PRO A 1 70 ? -10.236 -2.864 6.383 1.00 76.31 70 PRO A O 1
ATOM 498 N N . THR A 1 71 ? -11.317 -3.738 4.620 1.00 81.00 71 THR A N 1
ATOM 499 C CA . THR A 1 71 ? -10.160 -3.714 3.706 1.00 81.00 71 THR A CA 1
ATOM 500 C C . THR A 1 71 ? -10.470 -2.961 2.416 1.00 81.00 71 THR A C 1
ATOM 502 O O . THR A 1 71 ? -11.471 -3.234 1.757 1.00 81.00 71 THR A O 1
ATOM 505 N N . ILE A 1 72 ? -9.579 -2.048 2.034 1.00 81.50 72 ILE A N 1
ATOM 506 C CA . ILE A 1 72 ? -9.598 -1.292 0.778 1.00 81.50 72 ILE A CA 1
ATOM 507 C C . ILE A 1 72 ? -8.428 -1.764 -0.089 1.00 81.50 72 ILE A C 1
ATOM 509 O O . ILE A 1 72 ? -7.326 -1.972 0.416 1.00 81.50 72 ILE A O 1
ATOM 513 N N . ARG A 1 73 ? -8.655 -1.914 -1.398 1.00 77.88 73 ARG A N 1
ATOM 514 C CA . ARG A 1 73 ? -7.613 -2.256 -2.377 1.00 77.88 73 ARG A CA 1
ATOM 515 C C . ARG A 1 73 ? -7.301 -1.054 -3.258 1.00 77.88 73 ARG A C 1
ATOM 517 O O . ARG A 1 73 ? -8.224 -0.420 -3.768 1.00 77.88 73 ARG A O 1
ATOM 524 N N . VAL A 1 74 ? -6.021 -0.749 -3.432 1.00 84.44 74 VAL A N 1
ATOM 525 C CA . VAL A 1 74 ? -5.520 0.387 -4.211 1.00 84.44 74 VAL A CA 1
ATOM 526 C C . VAL A 1 74 ? -4.430 -0.104 -5.153 1.00 84.44 74 VAL A C 1
ATOM 528 O O . VAL A 1 74 ? -3.542 -0.839 -4.740 1.00 84.44 74 VAL A O 1
ATOM 531 N N . LEU A 1 75 ? -4.472 0.341 -6.406 1.00 81.81 75 LEU A N 1
ATOM 532 C CA . LEU A 1 75 ? -3.462 0.030 -7.409 1.00 81.81 75 LEU A CA 1
ATOM 533 C C . LEU A 1 75 ? -2.691 1.303 -7.764 1.00 81.81 75 LEU A C 1
ATOM 535 O O . LEU A 1 75 ? -3.294 2.291 -8.185 1.00 81.81 75 LEU A O 1
ATOM 539 N N . LEU A 1 76 ? -1.374 1.299 -7.566 1.00 80.25 76 LEU A N 1
ATOM 540 C CA . LEU A 1 76 ? -0.504 2.440 -7.846 1.00 80.25 76 LEU A CA 1
ATOM 541 C C . LEU A 1 76 ? 0.331 2.173 -9.097 1.00 80.25 76 LEU A C 1
ATOM 543 O O . LEU A 1 76 ? 1.103 1.217 -9.147 1.00 80.25 76 LEU A O 1
ATOM 547 N N . TYR A 1 77 ? 0.216 3.062 -10.078 1.00 77.38 77 TYR A N 1
ATOM 548 C CA . TYR A 1 77 ? 0.989 3.011 -11.314 1.00 77.38 77 TYR A CA 1
ATOM 549 C C . TYR A 1 77 ? 2.120 4.045 -11.268 1.00 77.38 77 TYR A C 1
ATOM 551 O O . TYR A 1 77 ? 1.848 5.229 -11.045 1.00 77.38 77 TYR A O 1
ATOM 559 N N . PRO A 1 78 ? 3.388 3.644 -11.477 1.00 68.94 78 PRO A N 1
ATOM 560 C CA . PRO A 1 78 ? 4.463 4.597 -11.722 1.00 68.94 78 PRO A CA 1
ATOM 561 C C . PRO A 1 78 ? 4.136 5.433 -12.963 1.00 68.94 78 PRO A C 1
ATOM 563 O O . PRO A 1 78 ? 3.733 4.876 -13.974 1.00 68.94 78 PRO A O 1
ATOM 566 N N . THR A 1 79 ? 4.370 6.745 -12.943 1.00 69.25 79 THR A N 1
ATOM 567 C CA . THR A 1 79 ? 4.034 7.647 -14.067 1.00 69.25 79 THR A CA 1
ATOM 568 C C . THR A 1 79 ? 4.721 7.275 -15.393 1.00 69.25 79 THR A C 1
ATOM 570 O O . THR A 1 79 ? 4.278 7.699 -16.452 1.00 69.25 79 THR A O 1
ATOM 573 N N . ALA A 1 80 ? 5.806 6.494 -15.341 1.00 62.44 80 ALA A N 1
ATOM 574 C CA . ALA A 1 80 ? 6.522 5.976 -16.510 1.00 62.44 80 ALA A CA 1
ATOM 575 C C . ALA A 1 80 ? 5.986 4.626 -17.033 1.00 62.44 80 ALA A C 1
ATOM 577 O O . ALA A 1 80 ? 6.411 4.181 -18.095 1.00 62.44 80 ALA A O 1
ATOM 578 N N . ALA A 1 81 ? 5.094 3.963 -16.293 1.00 56.53 81 ALA A N 1
ATOM 579 C CA . ALA A 1 81 ? 4.338 2.811 -16.763 1.00 56.53 81 ALA A CA 1
ATOM 580 C C . ALA A 1 81 ? 3.006 3.343 -17.302 1.00 56.53 81 ALA A C 1
ATOM 582 O O . ALA A 1 81 ? 2.199 3.870 -16.536 1.00 56.53 81 ALA A O 1
ATOM 583 N N . GLU A 1 82 ? 2.787 3.278 -18.617 1.00 54.78 82 GLU A N 1
ATOM 584 C CA . GLU A 1 82 ? 1.489 3.659 -19.176 1.00 54.78 82 GLU A CA 1
ATOM 585 C C . GLU A 1 82 ? 0.384 2.828 -18.497 1.00 54.78 82 GLU A C 1
ATOM 587 O O . GLU A 1 82 ? 0.551 1.612 -18.349 1.00 54.78 82 GLU A O 1
ATOM 592 N N . PRO A 1 83 ? -0.724 3.444 -18.040 1.00 53.75 83 PRO A N 1
ATOM 593 C CA . PRO A 1 83 ? -1.822 2.696 -17.451 1.00 53.75 83 PRO A CA 1
ATOM 594 C C . PRO A 1 83 ? -2.367 1.722 -18.496 1.00 53.75 83 PRO A C 1
ATOM 596 O O . PRO A 1 83 ? -2.947 2.136 -19.499 1.00 53.75 83 PRO A O 1
ATOM 599 N N . VAL A 1 84 ? -2.185 0.423 -18.272 1.00 59.59 84 VAL A N 1
ATOM 600 C CA . VAL A 1 84 ? -2.871 -0.592 -19.071 1.00 59.59 84 VAL A CA 1
ATOM 601 C C . VAL A 1 84 ? -4.355 -0.483 -18.731 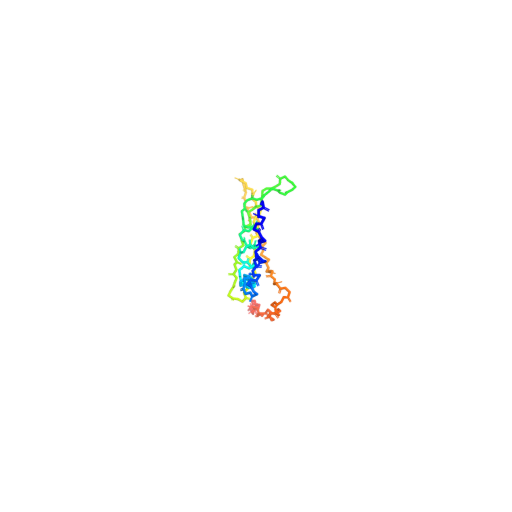1.00 59.59 84 VAL A C 1
ATOM 603 O O . VAL A 1 84 ? -4.716 -0.535 -17.554 1.00 59.59 84 VAL A O 1
ATOM 606 N N . GLU A 1 85 ? -5.210 -0.288 -19.741 1.00 55.44 85 GLU A N 1
ATOM 607 C CA . GLU A 1 85 ? -6.658 -0.178 -19.545 1.00 55.44 85 GLU A CA 1
ATOM 608 C C . GLU A 1 85 ? -7.170 -1.333 -18.674 1.00 55.44 85 GLU A C 1
ATOM 610 O O . GLU A 1 85 ? -6.961 -2.513 -18.973 1.00 55.44 85 GLU A O 1
ATOM 615 N N . SER A 1 86 ? -7.844 -0.985 -17.576 1.00 57.72 86 SER A N 1
ATOM 616 C CA . SER A 1 86 ? -8.444 -1.951 -16.662 1.00 57.72 86 SER A CA 1
ATOM 617 C C . SER A 1 86 ? -9.327 -2.929 -17.437 1.00 57.72 86 SER A C 1
ATOM 619 O O . SER A 1 86 ? -10.349 -2.540 -18.009 1.00 57.72 86 SER A O 1
ATOM 621 N N . ARG A 1 87 ? -8.978 -4.225 -17.418 1.00 54.34 87 ARG A N 1
ATOM 622 C CA . ARG A 1 87 ? -9.885 -5.284 -17.878 1.00 54.34 87 ARG A CA 1
ATOM 623 C C . ARG A 1 87 ? -11.176 -5.185 -17.074 1.00 54.34 87 ARG A C 1
ATOM 625 O O . ARG A 1 87 ? -11.200 -5.463 -15.877 1.00 54.34 87 ARG A O 1
ATOM 632 N N . SER A 1 88 ? -12.249 -4.789 -17.749 1.00 57.84 88 SER A N 1
ATOM 633 C CA . SER A 1 88 ? -13.587 -4.767 -17.172 1.00 57.84 88 SER A CA 1
ATOM 634 C C . SER A 1 88 ? -13.969 -6.190 -16.774 1.00 57.84 88 SER A C 1
ATOM 636 O O . SER A 1 88 ? -14.052 -7.082 -17.619 1.00 57.84 88 SER A O 1
ATOM 638 N N . ILE A 1 89 ? -14.170 -6.414 -15.478 1.00 55.62 89 ILE A N 1
ATOM 639 C CA . ILE A 1 89 ? -14.706 -7.674 -14.968 1.00 55.62 89 ILE A CA 1
ATOM 640 C C . ILE A 1 89 ? -16.176 -7.728 -15.415 1.00 55.62 89 ILE A C 1
ATOM 642 O O . ILE A 1 89 ? -16.908 -6.773 -15.144 1.00 55.62 89 ILE A O 1
ATOM 646 N N . PRO A 1 90 ? -16.635 -8.790 -16.105 1.00 51.72 90 PRO A N 1
ATOM 647 C CA . PRO A 1 90 ? -18.042 -8.924 -16.458 1.00 51.72 90 PRO A CA 1
ATOM 648 C C . PRO A 1 90 ? -18.894 -8.855 -15.188 1.00 51.72 90 PRO A C 1
ATOM 650 O O . PRO A 1 90 ? -18.700 -9.648 -14.266 1.00 51.72 90 PRO A O 1
ATOM 653 N N . GLY A 1 91 ? -19.818 -7.893 -15.128 1.00 62.88 91 GLY A N 1
ATOM 654 C CA . GLY A 1 91 ? -20.761 -7.782 -14.019 1.00 62.88 91 GLY A CA 1
ATOM 655 C C . GLY A 1 91 ? -21.599 -9.061 -13.863 1.00 62.88 91 GLY A C 1
ATOM 656 O O . GLY A 1 91 ? -21.778 -9.802 -14.838 1.00 62.88 91 GLY A O 1
ATOM 657 N N . PRO A 1 92 ? -22.118 -9.349 -12.655 1.00 56.97 92 PRO A N 1
ATOM 658 C CA . PRO A 1 92 ? -22.964 -10.513 -12.439 1.00 56.97 92 PRO A CA 1
ATOM 659 C C . PRO A 1 92 ? -24.182 -10.438 -13.365 1.00 56.97 92 PRO A C 1
ATOM 661 O O . PRO A 1 92 ? -24.908 -9.444 -13.386 1.00 56.97 92 PRO A O 1
ATOM 664 N N . ARG A 1 93 ? -24.397 -11.493 -14.157 1.00 58.97 93 ARG A N 1
ATOM 665 C CA . ARG A 1 93 ? -25.604 -11.635 -14.973 1.00 58.97 93 ARG A CA 1
ATOM 666 C C . ARG A 1 93 ? -26.798 -11.769 -14.031 1.00 58.97 93 ARG A C 1
ATOM 668 O O . ARG A 1 93 ? -26.938 -12.795 -13.371 1.00 58.97 93 ARG A O 1
ATO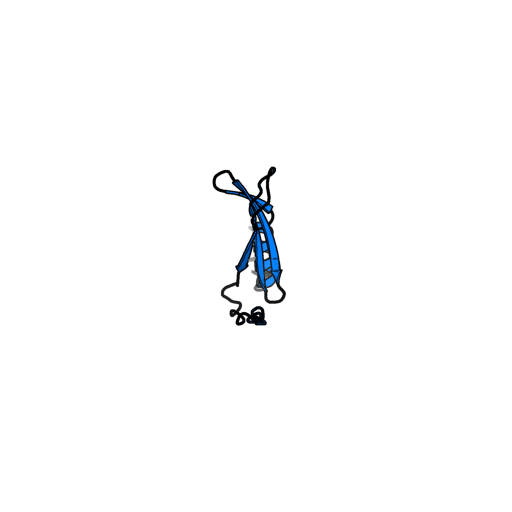M 675 N N . SER A 1 94 ? -27.653 -10.752 -13.981 1.00 58.84 94 SER A N 1
ATOM 676 C CA . SER A 1 94 ? -28.990 -10.882 -13.407 1.00 58.84 94 SER A CA 1
ATOM 677 C C . SER A 1 94 ? -29.767 -11.902 -14.238 1.00 58.84 94 SER A C 1
ATOM 679 O O . SER A 1 94 ? -30.119 -11.638 -15.384 1.00 58.84 94 SER A O 1
ATOM 681 N N . VAL A 1 95 ? -29.988 -13.086 -13.676 1.00 60.31 95 VAL A N 1
ATOM 682 C CA . VAL A 1 95 ? -30.995 -14.030 -14.164 1.00 60.31 95 VAL A CA 1
ATOM 683 C C . VAL A 1 95 ? -32.317 -13.651 -13.500 1.00 60.31 95 VAL A C 1
ATOM 685 O O . VAL A 1 95 ? -32.416 -13.669 -12.274 1.00 60.31 95 VAL A O 1
ATOM 688 N N . SER A 1 96 ? -33.268 -13.192 -14.318 1.00 62.16 96 SER A N 1
ATOM 689 C CA . SER A 1 96 ? -34.685 -13.029 -13.956 1.00 62.16 96 SER A CA 1
ATOM 690 C C . SER A 1 96 ? -35.415 -14.363 -13.982 1.00 62.16 96 SER A C 1
ATOM 692 O O . SER A 1 96 ? -34.983 -15.244 -14.761 1.00 62.16 96 SER A O 1
#

Solvent-accessible surface area (backbone atoms only — not comparable to full-atom values): 6247 Å² total; per-residue (Å²): 139,84,80,82,79,77,74,80,80,76,77,70,91,71,79,68,70,78,78,82,46,68,56,60,51,36,46,53,52,22,58,70,58,35,44,80,44,77,56,97,88,40,41,32,40,30,50,39,44,66,46,97,83,39,31,35,44,34,38,41,28,45,55,49,99,86,56,87,57,58,73,49,80,46,79,46,68,49,93,88,46,78,83,72,78,78,80,79,74,82,72,84,79,82,80,128

Secondary structure (DSSP, 8-state):
-----PPP----TT---PPPPHHHHHHHHHHHH-EEEEETTEEEEEEEEE-TTS-EEEEEEEE-SSS---EEEEEE--TTS--PPP-PPPPP----

Foldseek 3Di:
DDDPDDDPDPPPPPPPPDPQDLLNVLVVVQVVQADWDADPNWIWGWHWDQDPLSKIWIKIWTDDPVDDIDIDIDIGDDPVRPDDPDDDDDDDDDDD

Nearest PDB structures (foldseek):
  2hzq-assembly1_A  TM=7.894E-01  e=6.571E-01  Homo sapiens
  7wzf-assembly1_A  TM=5.696E-01  e=2.109E+00  Streptomyces yunnanensis
  6cu3-assembly3_C  TM=5.775E-01  e=1.650E+00  Naegleria fowleri
  8dur-assembly2_B  TM=5.705E-01  e=1.983E+00  Naegleria fowleri
  6p7i-assembly1_A  TM=4.639E-01  e=9.197E+00  Homo sapiens

pLDDT: mean 74.5, std 16.13, range [41.16, 95.44]

Mean predicted aligned error: 15.4 Å